Protein AF-A0A7J9JZ02-F1 (afdb_monomer_lite)

Secondary structure (DSSP, 8-state):
--------S--HHHHHHHHHHHHTT-PPPPHHHHHHHHHHHHHHHHHHHHHHHHHHHHHHHHHHHHHHHHHHHHHH-

pLDDT: mean 81.09, std 14.13, range [42.41, 97.25]

Sequence (77 aa):
MKRLAVGPMTTPEYIEWWGRRINDNIPRPSQRDSQLIEKHLRNLKTEKLRKEKNKAEKDLDSLKTDYKKLRLSMRTA

Structure (mmCIF, N/CA/C/O backbone):
data_AF-A0A7J9JZ02-F1
#
_entry.id   AF-A0A7J9JZ02-F1
#
loop_
_atom_site.group_PDB
_atom_site.id
_atom_site.type_symbol
_atom_site.label_atom_id
_atom_site.label_alt_id
_atom_site.label_comp_id
_atom_site.label_asym_id
_atom_site.label_entity_id
_atom_site.label_seq_id
_atom_site.pdbx_PDB_ins_code
_atom_site.Cartn_x
_atom_site.Cartn_y
_atom_site.Cartn_z
_atom_site.occupancy
_atom_site.B_iso_or_equiv
_atom_site.auth_seq_id
_atom_site.auth_comp_id
_atom_site.auth_asym_id
_atom_site.auth_atom_id
_atom_site.pdbx_PDB_model_num
ATOM 1 N N . MET A 1 1 ? 40.561 10.840 -1.873 1.00 42.41 1 MET A N 1
ATOM 2 C CA . MET A 1 1 ? 39.498 11.780 -2.298 1.00 42.41 1 MET A CA 1
ATOM 3 C C . MET A 1 1 ? 39.114 11.466 -3.735 1.00 42.41 1 MET A C 1
ATOM 5 O O . MET A 1 1 ? 39.997 11.464 -4.584 1.00 42.41 1 MET A O 1
ATOM 9 N N . LYS A 1 2 ? 37.844 11.144 -4.012 1.00 54.56 2 LYS A N 1
ATOM 10 C CA . LYS A 1 2 ? 37.364 10.979 -5.394 1.00 54.56 2 LYS A CA 1
ATOM 11 C C . LYS A 1 2 ? 37.180 12.374 -5.996 1.00 54.56 2 LYS A C 1
ATOM 13 O O . LYS A 1 2 ? 36.449 13.180 -5.430 1.00 54.56 2 LYS A O 1
ATOM 18 N N . ARG A 1 3 ? 37.882 12.674 -7.091 1.00 54.94 3 ARG A N 1
ATOM 19 C CA . ARG A 1 3 ? 37.727 13.933 -7.831 1.00 54.94 3 ARG A CA 1
ATOM 20 C C . ARG A 1 3 ? 36.419 13.846 -8.621 1.00 54.94 3 ARG A C 1
ATOM 22 O O . ARG A 1 3 ? 36.325 13.032 -9.531 1.00 54.94 3 ARG A O 1
ATOM 29 N N . LEU A 1 4 ? 35.407 14.628 -8.252 1.00 58.19 4 LEU A N 1
ATOM 30 C CA . LEU A 1 4 ? 34.215 14.805 -9.082 1.00 58.19 4 LEU A CA 1
ATOM 31 C C . LEU A 1 4 ? 34.535 15.883 -10.118 1.00 58.19 4 LEU A C 1
ATOM 33 O O . LEU A 1 4 ? 34.663 17.056 -9.776 1.00 58.19 4 LEU A O 1
ATOM 37 N N . ALA A 1 5 ? 34.732 15.470 -11.368 1.00 60.06 5 ALA A N 1
ATOM 38 C CA . ALA A 1 5 ? 34.921 16.387 -12.481 1.00 60.06 5 ALA A CA 1
ATOM 39 C C . ALA A 1 5 ? 33.549 16.911 -12.932 1.00 60.06 5 ALA A C 1
ATOM 41 O O . ALA A 1 5 ? 32.769 16.185 -13.542 1.00 60.06 5 ALA A O 1
ATOM 42 N N . VAL A 1 6 ? 33.248 18.170 -12.609 1.00 59.00 6 VAL A N 1
ATOM 43 C CA . VAL A 1 6 ? 32.056 18.887 -13.091 1.00 59.00 6 VAL A CA 1
ATOM 44 C C . VAL A 1 6 ? 32.426 19.587 -14.401 1.00 59.00 6 VAL A C 1
ATOM 46 O O . VAL A 1 6 ? 32.663 20.789 -14.441 1.00 59.00 6 VAL A O 1
ATOM 49 N N . GLY A 1 7 ? 32.581 18.799 -15.465 1.00 62.28 7 GLY A N 1
ATOM 50 C CA . GLY A 1 7 ? 32.664 19.296 -16.841 1.00 62.28 7 GLY A CA 1
ATOM 51 C C . GLY A 1 7 ? 31.307 19.167 -17.544 1.00 62.28 7 GLY A C 1
ATOM 52 O O . GLY A 1 7 ? 30.448 18.431 -17.050 1.00 62.28 7 GLY A O 1
ATOM 53 N N . PRO A 1 8 ? 31.079 19.847 -18.686 1.00 58.03 8 PRO A N 1
ATOM 54 C CA . PRO A 1 8 ? 29.917 19.565 -19.529 1.00 58.03 8 PRO A CA 1
ATOM 55 C C . PRO A 1 8 ? 29.827 18.053 -19.776 1.00 58.03 8 PRO A C 1
ATOM 57 O O . PRO A 1 8 ? 30.845 17.405 -20.024 1.00 58.03 8 PRO A O 1
ATOM 60 N N . MET A 1 9 ? 28.618 17.488 -19.657 1.00 59.38 9 MET A N 1
ATOM 61 C CA . MET A 1 9 ? 28.321 16.044 -19.713 1.00 59.38 9 MET A CA 1
ATOM 62 C C . MET A 1 9 ? 28.441 15.480 -21.143 1.00 59.38 9 MET A C 1
ATOM 64 O O . MET A 1 9 ? 27.587 14.755 -21.637 1.00 59.38 9 MET A O 1
ATOM 68 N N . THR A 1 10 ? 29.506 15.876 -21.828 1.00 60.28 10 THR A N 1
ATOM 69 C CA . THR A 1 10 ? 29.944 15.478 -23.162 1.00 60.28 10 THR A CA 1
ATOM 70 C C . THR A 1 10 ? 31.387 14.985 -23.063 1.00 60.28 10 THR A C 1
ATOM 72 O O . THR A 1 10 ? 32.234 15.329 -23.886 1.00 60.28 10 THR A O 1
ATOM 75 N N . THR A 1 11 ? 31.711 14.239 -22.001 1.00 68.25 11 THR A N 1
ATOM 76 C CA . THR A 1 11 ? 33.007 13.570 -21.902 1.00 68.25 11 THR A CA 1
ATOM 77 C C . THR A 1 11 ? 33.095 12.516 -23.012 1.00 68.25 11 THR A C 1
ATOM 79 O O . THR A 1 11 ? 32.103 11.834 -23.277 1.00 68.25 11 THR A O 1
ATOM 82 N N . PRO A 1 12 ? 34.252 12.349 -23.675 1.00 72.44 12 PRO A N 1
ATOM 83 C CA . PRO A 1 12 ? 34.454 11.300 -24.681 1.00 72.44 12 PRO A CA 1
ATOM 84 C C . PRO A 1 12 ? 34.049 9.909 -24.168 1.00 72.44 12 PRO A C 1
ATOM 86 O O . PRO A 1 12 ? 33.466 9.120 -24.904 1.00 72.44 12 PRO A O 1
ATOM 89 N N . GLU A 1 13 ? 34.236 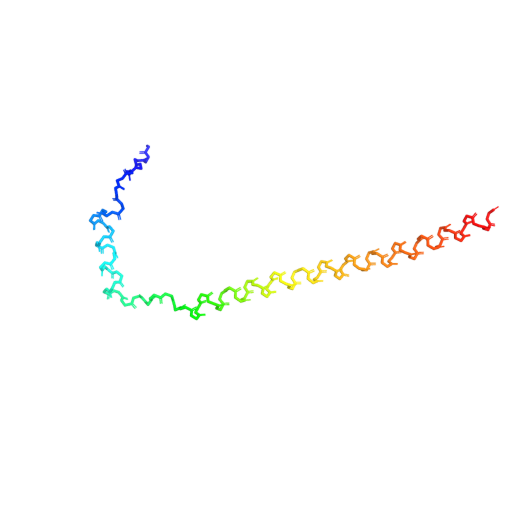9.668 -22.867 1.00 74.56 13 GLU A N 1
ATOM 90 C CA . GLU A 1 13 ? 33.769 8.480 -22.144 1.00 74.56 13 GLU A CA 1
ATOM 91 C C . GLU A 1 13 ? 32.253 8.248 -22.262 1.00 74.56 13 GLU A C 1
ATOM 93 O O . GLU A 1 13 ? 31.823 7.110 -22.423 1.00 74.56 13 GLU A O 1
ATOM 98 N N . TYR A 1 14 ? 31.427 9.303 -22.219 1.00 70.62 14 TYR A N 1
ATOM 99 C CA . TYR A 1 14 ? 29.977 9.191 -22.404 1.00 70.62 14 TYR A CA 1
ATOM 100 C C . TYR A 1 14 ? 29.628 8.754 -23.829 1.00 70.62 14 TYR A C 1
ATOM 102 O O . TYR A 1 14 ? 28.747 7.916 -24.011 1.00 70.62 14 TYR A O 1
ATOM 110 N N . ILE A 1 15 ? 30.329 9.287 -24.834 1.00 77.06 15 ILE A N 1
ATOM 111 C CA . ILE A 1 15 ? 30.108 8.954 -26.248 1.00 77.06 15 ILE A CA 1
ATOM 112 C C . ILE A 1 15 ? 30.538 7.510 -26.527 1.00 77.06 15 ILE A C 1
ATOM 114 O O . ILE A 1 15 ? 29.780 6.758 -27.138 1.00 77.06 15 ILE A O 1
ATOM 118 N N . GLU A 1 16 ? 31.701 7.089 -26.025 1.00 80.88 16 GLU A N 1
ATOM 119 C CA . GLU A 1 16 ? 32.165 5.701 -26.134 1.00 80.88 16 GLU A CA 1
ATOM 120 C C . GLU A 1 16 ? 31.233 4.727 -25.411 1.00 80.88 16 GLU A C 1
ATOM 122 O O . GLU A 1 16 ? 30.886 3.672 -25.946 1.00 80.88 16 GLU A O 1
ATOM 127 N N . TRP A 1 17 ? 30.782 5.087 -24.209 1.00 79.88 17 TRP A N 1
ATOM 128 C CA . TRP A 1 17 ? 29.818 4.298 -23.451 1.00 79.88 17 TRP A CA 1
ATOM 129 C C . TRP A 1 17 ? 28.477 4.174 -24.189 1.00 79.88 17 TRP A C 1
ATOM 131 O O . TRP A 1 17 ? 27.885 3.093 -24.224 1.00 79.88 17 TRP A O 1
ATOM 141 N N . TRP A 1 18 ? 28.011 5.249 -24.835 1.00 72.00 18 TRP A N 1
ATOM 142 C CA . TRP A 1 18 ? 26.785 5.227 -25.635 1.00 72.00 18 TRP A CA 1
ATOM 143 C C . TRP A 1 18 ? 26.948 4.392 -26.914 1.00 72.00 18 TRP A C 1
ATOM 145 O O . TRP A 1 18 ? 26.059 3.607 -27.239 1.00 72.00 18 TRP A O 1
ATOM 155 N N . GLY A 1 19 ? 28.100 4.481 -27.588 1.00 78.06 19 GLY A N 1
ATOM 156 C CA . GLY A 1 19 ? 28.433 3.661 -28.756 1.00 78.06 19 GLY A CA 1
ATOM 157 C C . GLY A 1 19 ? 28.489 2.162 -28.445 1.00 78.06 19 GLY A C 1
ATOM 158 O O . GLY A 1 19 ? 27.945 1.359 -29.201 1.00 78.06 19 GLY A O 1
ATOM 159 N N . ARG A 1 20 ? 29.051 1.775 -27.288 1.00 78.75 20 ARG A N 1
ATOM 160 C CA . ARG A 1 20 ? 29.036 0.376 -26.814 1.00 78.75 20 ARG A CA 1
ATOM 161 C C . ARG A 1 20 ? 27.611 -0.146 -26.619 1.00 78.75 20 ARG A C 1
ATOM 163 O O . ARG A 1 20 ? 27.300 -1.230 -27.097 1.00 78.75 20 ARG A O 1
ATOM 170 N N . ARG A 1 21 ? 26.707 0.655 -26.037 1.00 76.38 21 ARG A N 1
ATOM 171 C CA . ARG A 1 21 ? 25.295 0.254 -25.873 1.00 76.38 21 ARG A CA 1
ATOM 172 C C . ARG A 1 21 ? 24.551 0.029 -27.188 1.00 76.38 21 ARG A C 1
ATOM 174 O O . ARG A 1 21 ? 23.646 -0.800 -27.208 1.00 76.38 21 ARG A O 1
ATOM 181 N N . ILE A 1 22 ? 24.902 0.752 -28.255 1.00 68.75 22 ILE A N 1
ATOM 182 C CA . ILE A 1 22 ? 24.334 0.505 -29.590 1.00 68.75 22 ILE A CA 1
ATOM 183 C C . ILE A 1 22 ? 24.820 -0.848 -30.128 1.00 68.75 22 ILE A C 1
ATOM 185 O O . ILE A 1 22 ? 24.013 -1.622 -30.636 1.00 68.75 22 ILE A O 1
ATOM 189 N N . ASN A 1 23 ? 26.112 -1.155 -29.971 1.00 71.62 23 ASN A N 1
ATOM 190 C CA . ASN A 1 23 ? 26.716 -2.401 -30.458 1.00 71.62 23 ASN A CA 1
ATOM 191 C C . ASN A 1 23 ? 26.244 -3.645 -29.685 1.00 71.62 23 ASN A C 1
ATOM 193 O O . ASN A 1 23 ? 26.075 -4.708 -30.278 1.00 71.62 23 ASN A O 1
ATOM 197 N N . ASP A 1 24 ? 25.968 -3.506 -28.386 1.00 78.00 24 ASP A N 1
ATOM 198 C CA . ASP A 1 24 ? 25.505 -4.600 -27.523 1.00 78.00 24 ASP A CA 1
ATOM 199 C C . ASP A 1 24 ? 24.015 -4.961 -27.735 1.00 78.00 24 ASP A C 1
ATOM 201 O O . ASP A 1 24 ? 23.477 -5.809 -27.024 1.00 78.00 24 ASP A O 1
ATOM 205 N N . ASN A 1 25 ? 23.322 -4.328 -28.698 1.00 71.69 25 ASN A N 1
ATOM 206 C CA . ASN A 1 25 ? 21.888 -4.505 -28.987 1.00 71.69 25 ASN A CA 1
ATOM 207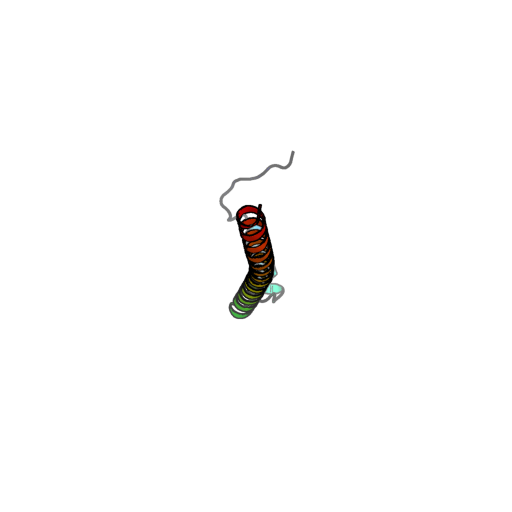 C C . ASN A 1 25 ? 20.970 -4.355 -27.758 1.00 71.69 25 ASN A C 1
ATOM 209 O O . ASN A 1 25 ? 19.845 -4.854 -27.768 1.00 71.69 25 ASN A O 1
ATOM 213 N N . ILE A 1 26 ? 21.417 -3.682 -26.691 1.00 71.56 26 ILE A N 1
ATOM 214 C CA . ILE A 1 26 ? 20.630 -3.526 -25.465 1.00 71.56 26 ILE A CA 1
ATOM 215 C C . ILE A 1 26 ? 19.414 -2.655 -25.808 1.00 71.56 26 ILE A C 1
ATOM 217 O O . ILE A 1 26 ? 19.579 -1.458 -26.076 1.00 71.56 26 ILE A O 1
ATOM 221 N N . PRO A 1 27 ? 18.186 -3.210 -25.811 1.00 67.19 27 PRO A N 1
ATOM 222 C CA . PRO A 1 27 ? 17.023 -2.455 -26.226 1.00 67.19 27 PRO A CA 1
ATOM 223 C C . PRO A 1 27 ? 16.771 -1.343 -25.213 1.00 67.19 27 PRO A C 1
ATOM 225 O O . PRO A 1 27 ? 16.816 -1.544 -23.995 1.00 67.19 27 PRO A O 1
ATOM 228 N N . ARG A 1 28 ? 16.476 -0.143 -25.719 1.00 66.81 28 ARG A N 1
ATOM 229 C CA . ARG A 1 28 ? 15.931 0.924 -24.880 1.00 66.81 28 ARG A CA 1
ATOM 230 C C . ARG A 1 28 ? 14.688 0.355 -24.181 1.00 66.81 28 ARG A C 1
ATOM 232 O O . ARG A 1 28 ? 13.857 -0.214 -24.894 1.00 66.81 28 ARG A O 1
ATOM 239 N N . PRO A 1 29 ? 14.542 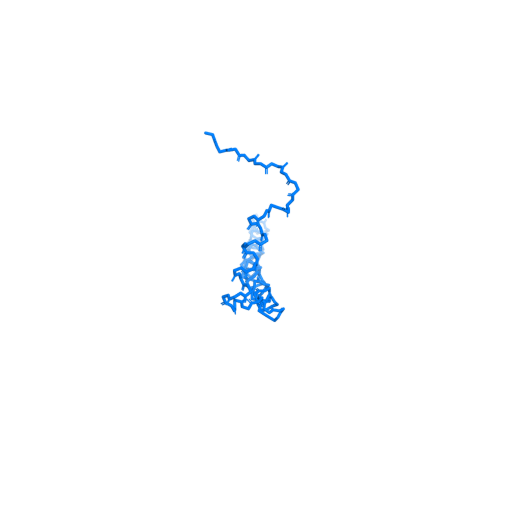0.497 -22.845 1.00 64.12 29 PRO A N 1
ATOM 240 C CA . PRO A 1 29 ? 13.354 0.019 -22.147 1.00 64.12 29 PRO A CA 1
ATOM 241 C C . PRO A 1 29 ? 12.135 0.539 -22.890 1.00 64.12 29 PRO A C 1
ATOM 243 O O . PRO A 1 29 ? 12.030 1.752 -23.123 1.00 64.12 29 PRO A O 1
ATOM 246 N N . SER A 1 30 ? 11.274 -0.363 -23.355 1.00 69.38 30 SER A N 1
ATOM 247 C CA . SER A 1 30 ? 10.161 0.076 -24.174 1.00 69.38 30 SER A CA 1
ATOM 248 C C . SER A 1 30 ? 9.247 0.941 -23.306 1.00 69.38 30 SER A C 1
ATOM 250 O O . SER A 1 30 ? 9.146 0.777 -22.083 1.00 69.38 30 SER A O 1
ATOM 252 N N . GLN A 1 31 ? 8.559 1.896 -23.928 1.00 65.00 31 GLN A N 1
ATOM 253 C CA . GLN A 1 31 ? 7.580 2.718 -23.218 1.00 65.00 31 GLN A CA 1
ATOM 254 C C . GLN A 1 31 ? 6.507 1.844 -22.538 1.00 65.00 31 GLN A C 1
ATOM 256 O O . GLN A 1 31 ? 5.992 2.214 -21.486 1.00 65.00 31 GLN A O 1
ATOM 261 N N . ARG A 1 32 ? 6.230 0.651 -23.087 1.00 65.19 32 ARG A N 1
ATOM 262 C CA . ARG A 1 32 ? 5.324 -0.343 -22.497 1.00 65.19 32 ARG A CA 1
ATOM 263 C C . ARG A 1 32 ? 5.876 -0.954 -21.210 1.00 65.19 32 ARG A C 1
ATOM 265 O O . ARG A 1 32 ? 5.119 -1.079 -20.253 1.00 65.19 32 ARG A O 1
ATOM 272 N N . ASP A 1 33 ? 7.169 -1.269 -21.154 1.00 70.88 33 ASP A N 1
ATOM 273 C CA . ASP A 1 33 ? 7.805 -1.825 -19.947 1.00 70.88 33 ASP A CA 1
ATOM 274 C C . ASP A 1 33 ? 7.796 -0.799 -18.812 1.00 70.88 33 ASP A C 1
ATOM 276 O O . ASP A 1 33 ? 7.468 -1.112 -17.668 1.00 70.88 33 ASP A O 1
ATOM 280 N N . SER A 1 34 ? 8.059 0.464 -19.154 1.00 75.38 34 SER A N 1
ATOM 281 C CA . SER A 1 34 ? 7.988 1.574 -18.198 1.00 75.38 34 SER A CA 1
ATOM 282 C C . SER A 1 34 ? 6.560 1.784 -17.671 1.00 75.38 34 SER A C 1
ATOM 284 O O . SER A 1 34 ? 6.362 1.935 -16.466 1.00 75.38 34 SER A O 1
ATOM 286 N N . GLN A 1 35 ? 5.548 1.717 -18.546 1.00 77.50 35 GLN A N 1
ATOM 287 C CA . GLN A 1 35 ? 4.133 1.796 -18.156 1.00 77.50 35 GLN A CA 1
ATOM 288 C C . GLN A 1 35 ? 3.679 0.599 -17.307 1.00 77.50 35 GLN A C 1
ATOM 290 O O . GLN A 1 35 ? 2.895 0.770 -16.373 1.00 77.50 35 GLN A O 1
ATOM 295 N N . LEU A 1 36 ? 4.162 -0.611 -17.604 1.00 81.69 36 LEU A N 1
ATOM 296 C CA . LEU A 1 36 ? 3.871 -1.818 -16.825 1.00 81.69 36 LEU A CA 1
ATOM 297 C C . LEU A 1 36 ? 4.414 -1.706 -15.399 1.00 81.69 36 LEU A C 1
ATOM 299 O O . LEU A 1 36 ? 3.675 -1.972 -14.448 1.00 81.69 36 LEU A O 1
ATOM 303 N N . ILE A 1 37 ? 5.664 -1.259 -15.249 1.00 84.06 37 ILE A N 1
ATOM 304 C CA . ILE A 1 37 ? 6.286 -1.022 -13.939 1.00 84.06 37 ILE A CA 1
ATOM 305 C C . ILE A 1 37 ? 5.503 0.045 -13.169 1.00 84.06 37 ILE A C 1
ATOM 307 O O . ILE A 1 37 ? 5.170 -0.155 -11.999 1.00 84.06 37 ILE A O 1
ATOM 311 N N . GLU A 1 38 ? 5.135 1.152 -13.818 1.00 83.62 38 GLU A N 1
ATOM 312 C CA . GLU A 1 38 ? 4.352 2.208 -13.175 1.00 83.62 38 GLU A CA 1
ATOM 313 C C . GLU A 1 38 ? 2.974 1.706 -12.714 1.00 83.62 38 GLU A C 1
ATOM 315 O O . GLU A 1 38 ? 2.568 1.946 -11.573 1.00 83.62 38 GLU A O 1
ATOM 320 N N . LYS A 1 39 ? 2.262 0.960 -13.568 1.00 87.25 39 LYS A N 1
ATOM 321 C CA . LYS A 1 39 ? 0.955 0.374 -13.242 1.00 87.25 39 LYS A CA 1
ATOM 322 C C . LYS A 1 39 ? 1.059 -0.615 -12.083 1.00 87.25 39 LYS A C 1
ATOM 324 O O . LYS A 1 39 ? 0.218 -0.588 -11.184 1.00 87.25 39 LYS A O 1
ATOM 329 N N . HIS A 1 40 ? 2.096 -1.449 -12.063 1.00 89.31 40 HIS A N 1
ATOM 330 C CA . HIS A 1 40 ? 2.324 -2.396 -10.976 1.00 89.31 40 HIS A CA 1
ATOM 331 C C . HIS A 1 40 ? 2.579 -1.677 -9.643 1.00 89.31 40 HIS A C 1
ATOM 333 O O . HIS A 1 40 ? 1.952 -1.999 -8.633 1.00 89.31 40 HIS A O 1
ATOM 339 N N . LEU A 1 41 ? 3.414 -0.633 -9.646 1.00 90.12 41 LEU A N 1
ATOM 340 C CA . LEU A 1 41 ? 3.658 0.196 -8.463 1.00 90.12 41 LEU A CA 1
ATOM 341 C C . LEU A 1 41 ? 2.396 0.926 -7.987 1.00 90.12 41 LEU A C 1
ATOM 343 O O . LEU A 1 41 ? 2.157 1.006 -6.780 1.00 90.12 41 LEU A O 1
ATOM 347 N N . ARG A 1 42 ? 1.570 1.445 -8.905 1.00 91.12 42 ARG A N 1
ATOM 348 C CA . ARG A 1 42 ? 0.274 2.054 -8.560 1.00 91.12 42 ARG A CA 1
ATOM 349 C C . ARG A 1 42 ? -0.650 1.040 -7.895 1.00 91.12 42 ARG A C 1
ATOM 351 O O . ARG A 1 42 ? -1.172 1.336 -6.824 1.00 91.12 42 ARG A O 1
ATOM 358 N N . ASN A 1 43 ? -0.779 -0.158 -8.460 1.00 90.81 43 ASN A N 1
ATOM 359 C CA . ASN A 1 43 ? -1.612 -1.218 -7.896 1.00 90.81 43 ASN A CA 1
ATOM 360 C C . ASN A 1 43 ? -1.155 -1.607 -6.480 1.00 90.81 43 ASN A C 1
ATOM 362 O O . ASN A 1 43 ? -1.965 -1.615 -5.552 1.00 90.81 43 ASN A O 1
ATOM 366 N N . LEU A 1 44 ? 0.148 -1.836 -6.276 1.00 91.19 44 LEU A N 1
ATOM 367 C CA . LEU A 1 44 ? 0.706 -2.141 -4.953 1.00 91.19 44 LEU A CA 1
ATOM 368 C C . LEU A 1 44 ? 0.418 -1.036 -3.925 1.00 91.19 44 LEU A C 1
ATOM 370 O O . LEU A 1 44 ? 0.014 -1.329 -2.798 1.00 91.19 44 LEU A O 1
ATOM 374 N N . LYS A 1 45 ? 0.576 0.238 -4.312 1.00 90.31 45 LYS A N 1
ATOM 375 C CA . LYS A 1 45 ? 0.236 1.381 -3.448 1.00 90.31 45 LYS A CA 1
ATOM 376 C C . LYS A 1 45 ? -1.251 1.390 -3.090 1.00 90.31 45 LYS A C 1
ATOM 378 O O . LYS A 1 45 ? -1.587 1.560 -1.921 1.00 90.31 45 LYS A O 1
ATOM 383 N N . THR A 1 46 ? -2.135 1.178 -4.065 1.00 92.19 46 THR A N 1
ATOM 384 C CA . THR A 1 46 ? -3.586 1.168 -3.825 1.00 92.19 46 THR A CA 1
ATOM 385 C C . THR A 1 46 ? -4.022 0.026 -2.913 1.00 92.19 46 THR A C 1
ATOM 387 O O . THR A 1 46 ? -4.812 0.250 -2.001 1.00 92.19 46 THR A O 1
ATOM 390 N N . GLU A 1 47 ? -3.464 -1.172 -3.080 1.00 92.19 47 GLU A N 1
ATOM 391 C CA . GLU A 1 47 ? -3.781 -2.322 -2.231 1.00 92.19 47 GLU A CA 1
ATOM 392 C C . GLU A 1 47 ? -3.313 -2.116 -0.786 1.00 92.19 47 GLU A C 1
ATOM 394 O O . GLU A 1 47 ? -4.048 -2.426 0.154 1.00 92.19 47 GLU A O 1
ATOM 399 N N . LYS A 1 48 ? -2.133 -1.514 -0.578 1.00 93.00 48 LYS A N 1
ATOM 400 C CA . LYS A 1 48 ? -1.673 -1.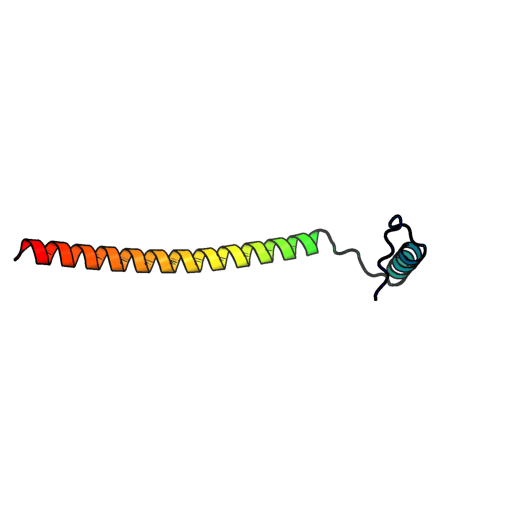140 0.767 1.00 93.00 48 LYS A CA 1
ATOM 401 C C . LYS A 1 48 ? -2.622 -0.131 1.425 1.00 93.00 48 LYS A C 1
ATOM 403 O O . LYS A 1 48 ? -3.047 -0.350 2.558 1.00 93.00 48 LYS A O 1
ATOM 408 N N . LEU A 1 49 ? -3.014 0.916 0.695 1.00 92.38 49 LEU A N 1
ATOM 409 C CA . LEU A 1 49 ? -3.956 1.926 1.188 1.00 92.38 49 LEU A CA 1
ATOM 410 C C . LEU A 1 49 ? -5.329 1.328 1.525 1.00 92.38 49 LEU A C 1
ATOM 412 O O . LEU A 1 49 ? -5.927 1.697 2.533 1.00 92.38 49 LEU A O 1
ATOM 416 N N . ARG A 1 50 ? -5.832 0.381 0.720 1.00 92.69 50 ARG A N 1
ATOM 417 C CA . ARG A 1 50 ? -7.094 -0.322 1.010 1.00 92.69 50 ARG A CA 1
ATOM 418 C C . ARG A 1 50 ? -7.005 -1.138 2.295 1.00 92.69 50 ARG A C 1
ATOM 420 O O . ARG A 1 50 ? -7.924 -1.082 3.106 1.00 92.69 50 ARG A O 1
ATOM 427 N N . LYS A 1 51 ? -5.903 -1.860 2.513 1.00 93.06 51 LYS A N 1
ATOM 428 C CA . LYS A 1 51 ? -5.694 -2.636 3.747 1.00 93.06 51 LYS A CA 1
ATOM 429 C C . LYS A 1 51 ? -5.672 -1.745 4.987 1.00 93.06 51 LYS A C 1
ATOM 431 O O . LYS A 1 51 ? -6.318 -2.075 5.978 1.00 93.06 51 LYS A O 1
ATOM 436 N N . GLU A 1 52 ? -4.968 -0.618 4.921 1.00 94.25 52 GLU A N 1
ATOM 437 C CA . GLU A 1 52 ? -4.917 0.354 6.020 1.00 94.25 52 GLU A CA 1
ATOM 438 C C . GLU A 1 52 ? -6.296 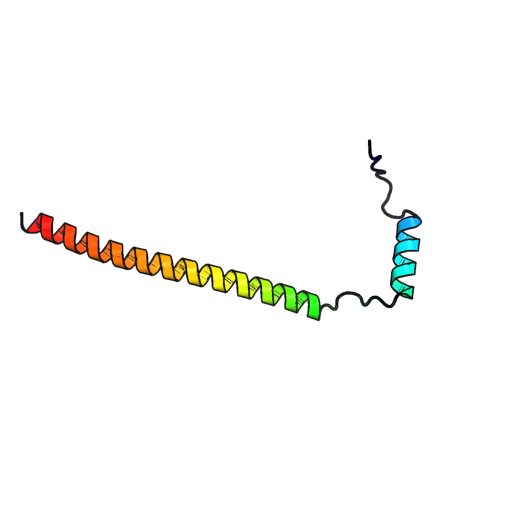0.963 6.301 1.00 94.25 52 GLU A C 1
ATOM 440 O O . GLU A 1 52 ? -6.719 0.997 7.456 1.00 94.25 52 GLU A O 1
ATOM 445 N N . LYS A 1 53 ? -7.042 1.350 5.256 1.00 94.19 53 LYS A N 1
ATOM 446 C CA . LYS A 1 53 ? -8.421 1.844 5.397 1.00 94.19 53 LYS A CA 1
ATOM 447 C C . LYS A 1 53 ? -9.348 0.827 6.056 1.00 94.19 53 LYS A C 1
ATOM 449 O O . LYS A 1 53 ? -10.038 1.177 7.006 1.00 94.19 53 LYS A O 1
ATOM 454 N N . ASN A 1 54 ? -9.313 -0.426 5.609 1.00 94.75 54 ASN A N 1
ATOM 455 C CA . ASN A 1 54 ? -10.147 -1.485 6.179 1.00 94.75 54 ASN A CA 1
ATOM 456 C C . ASN A 1 54 ? -9.824 -1.741 7.660 1.00 94.75 54 ASN A C 1
ATOM 458 O O . ASN A 1 54 ? -10.710 -2.105 8.429 1.00 94.75 54 ASN A O 1
ATOM 462 N N . LYS A 1 55 ? -8.558 -1.582 8.073 1.00 95.38 55 LYS A N 1
ATOM 463 C CA . LYS A 1 55 ? -8.175 -1.680 9.486 1.00 95.38 55 LYS A CA 1
ATOM 464 C C . LYS A 1 55 ? -8.743 -0.506 10.289 1.00 95.38 55 LYS A C 1
ATOM 466 O O . LYS A 1 55 ? -9.410 -0.738 11.289 1.00 95.38 55 LYS A O 1
ATOM 471 N N . ALA A 1 56 ? -8.541 0.722 9.811 1.00 95.75 56 ALA A N 1
ATOM 472 C CA . ALA A 1 56 ? -9.055 1.922 10.469 1.00 95.75 56 ALA A CA 1
ATOM 473 C C . ALA A 1 56 ? -10.589 1.909 10.603 1.00 95.75 56 ALA A C 1
ATOM 475 O O . ALA A 1 56 ? -11.125 2.354 11.613 1.00 95.75 56 ALA A O 1
ATOM 476 N N . GLU A 1 57 ? -11.299 1.365 9.613 1.00 96.19 57 GLU A N 1
ATOM 477 C CA . GLU A 1 57 ? -12.756 1.220 9.651 1.00 96.19 57 GLU A CA 1
ATOM 478 C C . GLU A 1 57 ? -13.219 0.234 10.735 1.00 96.19 57 GLU A C 1
ATOM 480 O O . GLU A 1 57 ? -14.157 0.533 11.472 1.00 96.19 57 GLU A O 1
ATOM 485 N N . LYS A 1 58 ? -12.524 -0.900 10.899 1.00 95.94 58 LYS A N 1
ATOM 486 C CA . LYS A 1 58 ? -12.795 -1.848 11.995 1.00 95.94 58 LYS A CA 1
ATOM 487 C C . LYS A 1 58 ? -12.536 -1.227 13.365 1.00 95.94 58 LYS A C 1
ATOM 489 O O . LYS A 1 58 ? -13.357 -1.382 14.266 1.00 95.94 58 LYS A O 1
ATOM 494 N N . ASP A 1 59 ? -11.420 -0.514 13.508 1.00 96.94 59 ASP A N 1
ATOM 495 C CA . ASP A 1 59 ? -11.062 0.159 14.760 1.00 96.94 59 ASP A CA 1
ATOM 496 C C . ASP A 1 59 ? -12.111 1.232 15.120 1.00 96.94 59 ASP A C 1
ATOM 498 O O . ASP A 1 59 ? -12.524 1.349 16.276 1.00 96.94 59 ASP A O 1
ATOM 502 N N . LEU A 1 60 ? -12.617 1.964 14.119 1.00 97.25 60 LEU A N 1
ATOM 503 C CA . LEU A 1 60 ? -13.692 2.943 14.287 1.00 97.25 60 LEU A CA 1
ATOM 504 C C . LEU A 1 60 ? -15.013 2.296 14.729 1.00 97.25 60 LEU A C 1
ATOM 506 O O . LEU A 1 60 ? -15.691 2.837 15.606 1.00 97.25 60 LEU A O 1
ATOM 510 N N . ASP A 1 61 ? -15.394 1.161 14.141 1.00 97.06 61 ASP A N 1
ATOM 511 C CA . ASP A 1 61 ? -16.633 0.461 14.501 1.00 97.06 61 ASP A CA 1
ATOM 512 C C . ASP A 1 61 ? -16.576 -0.125 15.923 1.00 97.06 61 ASP A C 1
ATOM 514 O O . ASP A 1 61 ? -17.536 -0.005 16.697 1.00 97.06 61 ASP A O 1
ATOM 518 N N . SER A 1 62 ? -15.409 -0.649 16.322 1.00 96.81 62 SER A N 1
ATOM 519 C CA . SER A 1 62 ? -15.149 -1.065 17.706 1.00 96.81 62 SER A CA 1
ATOM 520 C C . SER A 1 62 ? -15.310 0.110 18.670 1.00 96.81 62 SER A C 1
ATOM 522 O O . SER A 1 62 ? -16.105 0.041 19.608 1.00 96.81 62 SER A O 1
ATOM 524 N N . LEU A 1 63 ? -14.636 1.233 18.397 1.00 97.12 63 LEU A N 1
ATOM 525 C CA . LEU A 1 63 ? -14.695 2.427 19.241 1.00 97.12 63 LEU A CA 1
ATOM 526 C C . LEU A 1 63 ? -16.123 2.977 19.362 1.00 97.12 63 LEU A C 1
ATOM 528 O O . LEU A 1 63 ? -16.565 3.369 20.444 1.00 97.12 63 LEU A O 1
ATOM 532 N N . LYS A 1 64 ? -16.877 2.980 18.259 1.00 97.19 64 LYS A N 1
ATOM 533 C CA . LYS A 1 64 ? -18.287 3.389 18.238 1.00 97.19 64 LYS A CA 1
ATOM 534 C C . LYS A 1 64 ? -19.145 2.501 19.138 1.00 97.19 64 LYS A C 1
ATOM 536 O O . LYS A 1 64 ? -20.075 2.996 19.782 1.00 97.19 64 LYS A O 1
ATOM 541 N N . THR A 1 65 ? -18.850 1.206 19.184 1.00 97.19 65 THR A N 1
ATOM 542 C CA . THR A 1 65 ? -19.546 0.243 20.042 1.00 97.19 65 THR A CA 1
ATOM 543 C C . THR A 1 65 ? -19.213 0.469 21.514 1.00 97.19 65 THR A C 1
ATOM 545 O O . THR A 1 65 ? -20.127 0.552 22.338 1.00 97.19 65 THR A O 1
ATOM 548 N N . ASP A 1 66 ? -17.937 0.651 21.843 1.00 96.62 66 ASP A N 1
ATOM 549 C CA . ASP A 1 66 ? -17.493 0.891 23.218 1.00 96.62 66 ASP A CA 1
ATOM 550 C C . ASP A 1 66 ? -18.026 2.218 23.766 1.00 96.62 66 ASP A C 1
ATOM 552 O O . ASP A 1 66 ? -18.532 2.273 24.888 1.00 96.62 66 ASP A O 1
ATOM 556 N N . TYR A 1 67 ? -18.043 3.268 22.941 1.00 96.50 67 TYR A N 1
ATOM 557 C CA . TYR A 1 67 ? -18.640 4.552 23.304 1.00 96.50 67 TYR A CA 1
ATOM 558 C C . TYR A 1 67 ? -20.137 4.434 23.626 1.00 96.50 67 TYR A C 1
ATOM 560 O O . TYR A 1 67 ? -20.615 4.994 24.615 1.00 96.50 67 TYR A O 1
ATOM 568 N N . LYS A 1 68 ? -20.900 3.684 22.816 1.00 96.56 68 LYS A N 1
ATOM 569 C CA . LYS A 1 68 ? -22.326 3.442 23.088 1.00 96.56 68 LYS A CA 1
ATOM 570 C C . LYS A 1 68 ? -22.526 2.729 24.425 1.00 96.56 68 LYS A C 1
ATOM 572 O O . LYS A 1 68 ? -23.415 3.130 25.172 1.00 96.56 68 LYS A O 1
ATOM 577 N N . LYS A 1 69 ? -21.707 1.715 24.733 1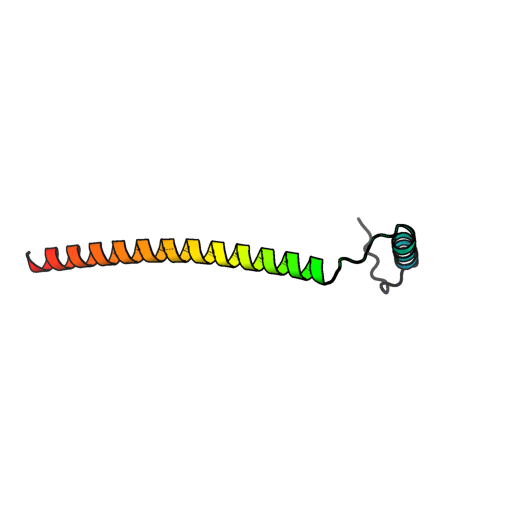.00 95.88 69 LYS A N 1
ATOM 578 C CA . LYS A 1 69 ? -21.754 1.006 26.022 1.00 95.88 69 LYS A CA 1
ATOM 579 C C . LYS A 1 69 ? -21.459 1.952 27.183 1.00 95.88 69 LYS A C 1
ATOM 581 O O . LYS A 1 69 ? -22.265 2.030 28.101 1.00 95.88 69 LYS A O 1
ATOM 586 N N . LEU A 1 70 ? -20.376 2.727 27.100 1.00 95.31 70 LEU A N 1
ATOM 587 C CA . LEU A 1 70 ? -19.997 3.695 28.134 1.00 95.31 70 LEU A CA 1
ATOM 588 C C . LEU A 1 70 ? -21.119 4.710 28.403 1.00 95.31 70 LEU A C 1
ATOM 590 O O . LEU A 1 70 ? -21.478 4.960 29.552 1.00 95.31 70 LEU A O 1
ATOM 594 N N . ARG A 1 71 ? -21.722 5.253 27.337 1.00 94.50 71 ARG A N 1
ATOM 595 C CA . ARG A 1 71 ? -22.843 6.195 27.439 1.00 94.50 71 ARG A CA 1
ATOM 596 C C . ARG A 1 71 ? -24.069 5.582 28.118 1.00 94.50 71 ARG A C 1
ATOM 598 O O . ARG A 1 71 ? -24.788 6.297 28.812 1.00 94.50 71 ARG A O 1
ATOM 605 N N . LEU A 1 72 ? -24.343 4.299 27.880 1.00 94.88 72 LEU A N 1
ATOM 606 C CA . LEU A 1 72 ? -25.434 3.590 28.549 1.00 94.88 72 LEU A CA 1
ATOM 607 C C . LEU A 1 72 ? -25.119 3.394 30.034 1.00 94.88 72 LEU A C 1
ATOM 609 O O . LEU A 1 72 ? -25.961 3.737 30.855 1.00 94.88 72 LEU A O 1
ATOM 613 N N . SER A 1 73 ? -23.901 2.962 30.373 1.00 92.56 73 SER A N 1
ATOM 614 C CA . SER A 1 73 ? -23.476 2.778 31.766 1.00 92.56 73 SER A CA 1
ATOM 615 C C . SER A 1 73 ? -23.595 4.057 32.600 1.00 92.56 73 SER A C 1
ATOM 617 O O . SER A 1 73 ? -24.053 4.004 33.734 1.00 92.56 73 SER A O 1
ATOM 619 N N . MET A 1 74 ? -23.240 5.219 32.037 1.00 92.44 74 MET A N 1
ATOM 620 C CA . MET A 1 74 ? -23.360 6.514 32.728 1.00 92.44 74 MET A CA 1
ATOM 621 C C . MET A 1 74 ? -24.803 7.009 32.890 1.00 92.44 74 MET A C 1
ATOM 623 O O . MET A 1 74 ? -25.048 7.896 33.695 1.00 92.44 74 MET A O 1
ATOM 627 N N . ARG A 1 75 ? -25.752 6.498 32.099 1.00 87.62 75 ARG A N 1
ATOM 628 C CA . ARG A 1 75 ? -27.174 6.863 32.203 1.00 87.62 75 ARG A CA 1
ATOM 629 C C . ARG A 1 75 ? -27.932 6.042 33.237 1.00 87.62 75 ARG A C 1
ATOM 631 O O . ARG A 1 75 ? -28.999 6.467 33.661 1.00 87.62 75 ARG A O 1
ATOM 638 N N . THR A 1 76 ? -27.443 4.844 33.533 1.00 78.75 76 THR A N 1
ATOM 639 C CA . THR A 1 76 ? -28.071 3.903 34.466 1.00 78.75 76 THR A CA 1
ATOM 640 C C . THR A 1 76 ? -27.504 3.983 35.883 1.00 78.75 76 THR A C 1
ATOM 642 O O . THR A 1 76 ? -28.052 3.329 36.764 1.00 78.75 76 THR A O 1
ATOM 645 N N . ALA A 1 77 ? -26.406 4.719 36.080 1.00 60.44 77 ALA A N 1
ATOM 646 C CA . ALA A 1 77 ? -25.855 5.066 37.390 1.00 60.44 77 ALA A CA 1
ATOM 647 C C . ALA A 1 77 ? -26.546 6.323 37.933 1.00 60.44 77 ALA A C 1
ATOM 649 O O . ALA A 1 77 ? -26.796 6.357 39.155 1.00 60.44 77 ALA A O 1
#

Organism: NCBI:txid34283

Foldseek 3Di:
DDDDDPDPPVPVVVVVVVVVCVVVVPDDCDPVNVVVVVVVVVVVVVVVVVVVVVVVVVVVVVVVVVVVVVVVVVVVD

Radius of gyration: 29.14 Å; chains: 1; bounding box: 68×24×68 Å